Protein AF-A0A962DWB0-F1 (afdb_monomer_lite)

Foldseek 3Di:
DPPPQLFPLLVVCQVQADPVQWHWDADPPDDDPPDDRIDIDHSVPPRTDPCPPFDADPNDTDCPVSVVSVVPRD

Radius of gyration: 15.24 Å; chains: 1; bounding box: 42×23×38 Å

Secondary structure (DSSP, 8-state):
---------HHHHHTT--TTSEEEEE--SPP-TTS-SEEEEEHHHHS--TTSS-EEETTEEE-HHHHHHHHHH-

pLDDT: mean 73.01, std 12.48, range [35.84, 89.12]

Structure (mmCIF, N/CA/C/O backbone):
data_AF-A0A962DWB0-F1
#
_entry.id   AF-A0A962DWB0-F1
#
loop_
_atom_site.group_PDB
_atom_site.id
_atom_site.type_symbol
_atom_site.label_atom_id
_atom_site.label_alt_id
_atom_site.label_comp_id
_atom_site.label_asym_id
_atom_site.label_enti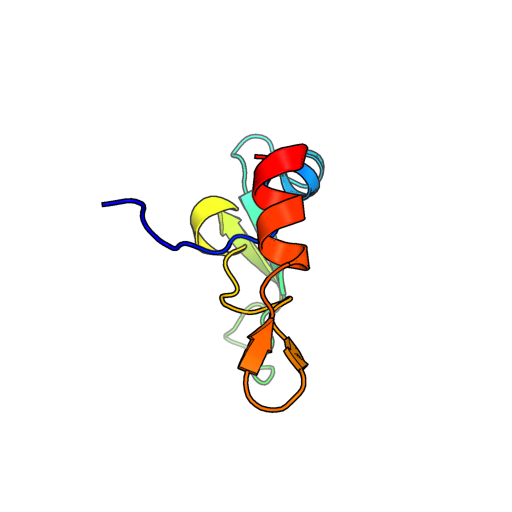ty_id
_atom_site.label_seq_id
_atom_site.pdbx_PDB_ins_code
_atom_site.Cartn_x
_atom_site.Cartn_y
_atom_site.Cartn_z
_atom_site.occupancy
_atom_site.B_iso_or_equiv
_atom_site.auth_seq_id
_atom_site.auth_comp_id
_atom_site.auth_asym_id
_atom_site.auth_atom_id
_atom_site.pdbx_PDB_model_num
ATOM 1 N N . MET A 1 1 ? 20.390 -10.939 4.912 1.00 35.84 1 MET A N 1
ATOM 2 C CA . MET A 1 1 ? 19.640 -10.974 3.637 1.00 35.84 1 MET A CA 1
ATOM 3 C C . MET A 1 1 ? 18.678 -9.799 3.635 1.00 35.84 1 MET A C 1
ATOM 5 O O . MET A 1 1 ? 17.797 -9.777 4.482 1.00 35.84 1 MET A O 1
ATOM 9 N N . LYS A 1 2 ? 18.886 -8.797 2.770 1.00 37.94 2 LYS A N 1
ATOM 10 C CA . LYS A 1 2 ? 17.959 -7.664 2.622 1.00 37.94 2 LYS A CA 1
ATOM 11 C C . LYS A 1 2 ? 16.743 -8.199 1.861 1.00 37.94 2 LYS A C 1
ATOM 13 O O . LYS A 1 2 ? 16.872 -8.602 0.707 1.00 37.94 2 LYS A O 1
ATOM 18 N N . THR A 1 3 ? 15.614 -8.356 2.541 1.00 37.34 3 THR A N 1
ATOM 19 C CA . THR A 1 3 ? 14.384 -8.873 1.938 1.00 37.34 3 THR A CA 1
ATOM 20 C C . THR A 1 3 ? 13.937 -7.868 0.879 1.00 37.34 3 THR A C 1
ATOM 22 O O . THR A 1 3 ? 13.546 -6.761 1.235 1.00 37.34 3 THR A O 1
ATOM 25 N N . LYS A 1 4 ? 14.048 -8.227 -0.408 1.00 44.78 4 LYS A N 1
ATOM 26 C CA . LYS A 1 4 ? 13.546 -7.448 -1.555 1.00 44.78 4 LYS A CA 1
ATOM 27 C C . LYS A 1 4 ? 12.020 -7.455 -1.554 1.00 44.78 4 LYS A C 1
ATOM 29 O O . LYS A 1 4 ? 11.367 -8.163 -2.321 1.00 44.78 4 LYS A O 1
ATOM 34 N N . ASN A 1 5 ? 11.452 -6.751 -0.598 1.00 45.44 5 ASN A N 1
ATOM 35 C CA . ASN A 1 5 ? 10.040 -6.465 -0.580 1.00 45.44 5 ASN A CA 1
ATOM 36 C C . ASN A 1 5 ? 9.938 -5.053 -1.137 1.00 45.44 5 ASN A C 1
ATOM 38 O O . ASN A 1 5 ? 10.079 -4.100 -0.392 1.00 45.44 5 ASN A O 1
ATOM 42 N N . HIS A 1 6 ? 9.811 -4.933 -2.452 1.00 53.09 6 HIS A N 1
ATOM 43 C CA . HIS A 1 6 ? 9.574 -3.652 -3.104 1.00 53.09 6 HIS A CA 1
ATOM 44 C C . HIS A 1 6 ? 8.169 -3.194 -2.687 1.00 53.09 6 HIS A C 1
ATOM 46 O O . HIS A 1 6 ? 7.183 -3.903 -2.928 1.00 53.09 6 HIS A O 1
ATOM 52 N N . TYR A 1 7 ? 8.097 -2.111 -1.915 1.00 56.19 7 TYR A N 1
ATOM 53 C CA . TYR A 1 7 ? 6.872 -1.653 -1.265 1.00 56.19 7 TYR A CA 1
ATOM 54 C C . TYR A 1 7 ? 6.259 -0.496 -2.054 1.00 56.19 7 TYR A C 1
ATOM 56 O O . TYR A 1 7 ? 6.965 0.376 -2.551 1.00 56.19 7 TYR A O 1
ATOM 64 N N . VAL A 1 8 ? 4.927 -0.419 -2.088 1.00 58.34 8 VAL A N 1
ATOM 65 C CA . VAL A 1 8 ? 4.301 0.901 -2.227 1.00 58.34 8 VAL A CA 1
ATOM 66 C C . VAL A 1 8 ? 4.696 1.680 -0.970 1.00 58.34 8 VAL A C 1
ATOM 68 O O . VAL A 1 8 ? 4.553 1.108 0.119 1.00 58.34 8 VAL A O 1
ATOM 71 N N . PRO A 1 9 ? 5.178 2.933 -1.064 1.00 60.62 9 PRO A N 1
ATOM 72 C CA . PRO A 1 9 ? 5.668 3.646 0.108 1.00 60.62 9 PRO A CA 1
ATOM 73 C C . PRO A 1 9 ? 4.579 3.695 1.183 1.00 60.62 9 PRO A C 1
ATOM 75 O O . PRO A 1 9 ? 3.544 4.355 1.038 1.00 60.62 9 PRO A O 1
ATOM 78 N N . LYS A 1 10 ? 4.792 2.953 2.278 1.00 63.44 10 LYS A N 1
ATOM 79 C CA . LYS A 1 10 ? 3.761 2.733 3.310 1.00 63.44 10 LYS A CA 1
ATOM 80 C C . LYS A 1 10 ? 3.366 4.036 3.993 1.00 63.44 10 LYS A C 1
ATOM 82 O O . LYS A 1 10 ? 2.262 4.147 4.524 1.00 63.44 10 LYS A O 1
ATOM 87 N N . ASN A 1 11 ? 4.268 5.017 3.974 1.00 65.38 11 ASN A N 1
ATOM 88 C CA . ASN A 1 11 ? 4.081 6.315 4.599 1.00 65.38 11 ASN A CA 1
ATOM 89 C C . ASN A 1 11 ? 2.891 7.092 4.034 1.00 65.38 11 ASN A C 1
ATOM 91 O O . ASN A 1 11 ? 2.148 7.669 4.825 1.00 65.38 11 ASN A O 1
ATOM 95 N N . TYR A 1 12 ? 2.625 7.034 2.726 1.00 68.25 12 TYR A N 1
ATOM 96 C CA . TYR A 1 12 ? 1.441 7.702 2.176 1.00 68.25 12 TYR A CA 1
ATOM 97 C C . TYR A 1 12 ? 0.143 7.095 2.711 1.00 68.25 12 TYR A C 1
ATOM 99 O O . TYR A 1 12 ? -0.795 7.827 3.011 1.00 68.25 12 TYR A O 1
ATOM 107 N N . LEU A 1 13 ? 0.098 5.774 2.896 1.00 75.94 13 LEU A N 1
ATOM 108 C CA . LEU A 1 13 ?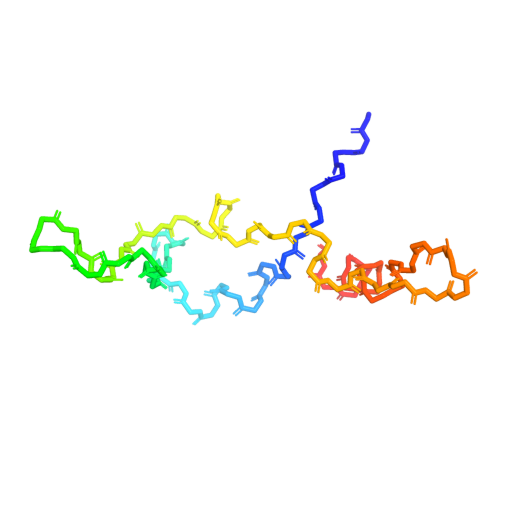 -1.108 5.059 3.318 1.00 75.94 13 LEU A CA 1
ATOM 109 C C . LEU A 1 13 ? -1.402 5.176 4.818 1.00 75.94 13 LEU A C 1
ATOM 111 O O . LEU A 1 13 ? -2.551 4.998 5.212 1.00 75.94 13 LEU A O 1
ATOM 115 N N . LYS A 1 14 ? -0.414 5.527 5.654 1.00 78.31 14 LYS A N 1
ATOM 116 C CA . LYS A 1 14 ? -0.627 5.764 7.097 1.00 78.31 14 LYS A CA 1
ATOM 117 C C . LYS A 1 14 ? -1.696 6.830 7.348 1.00 78.31 14 LYS A C 1
ATOM 119 O O . LYS A 1 14 ? -2.565 6.636 8.193 1.00 78.31 14 LYS A O 1
ATOM 124 N N . ASN A 1 15 ? -1.693 7.902 6.555 1.00 82.19 15 ASN A N 1
ATOM 125 C CA . ASN A 1 15 ? -2.679 8.984 6.662 1.00 82.19 15 ASN A CA 1
ATOM 126 C C . ASN A 1 15 ? -4.099 8.565 6.244 1.00 82.19 15 ASN A C 1
ATOM 128 O O . ASN A 1 15 ? -5.053 9.286 6.511 1.00 82.19 15 ASN A O 1
ATOM 132 N N . TRP A 1 16 ? -4.235 7.410 5.593 1.00 82.06 16 TRP A N 1
ATOM 133 C CA . TRP A 1 16 ? -5.506 6.836 5.153 1.00 82.06 16 TRP A CA 1
ATOM 134 C C . TRP A 1 16 ? -5.924 5.633 6.001 1.00 82.06 16 TRP A C 1
ATOM 136 O O . TRP A 1 16 ? -6.968 5.031 5.741 1.00 82.06 16 TRP A O 1
ATOM 146 N N . SER A 1 17 ? -5.109 5.252 6.990 1.00 87.44 17 SER A N 1
ATOM 147 C CA . SER A 1 17 ? -5.421 4.135 7.870 1.00 87.44 17 SER A CA 1
ATOM 148 C C . SER A 1 17 ? -6.307 4.529 9.037 1.00 87.44 17 SER A C 1
ATOM 150 O O . SER A 1 17 ? -6.276 5.660 9.520 1.00 87.44 17 SER A O 1
ATOM 152 N N . ASP A 1 18 ? -7.098 3.565 9.499 1.00 87.69 18 ASP A N 1
ATOM 153 C CA . ASP A 1 18 ? -7.812 3.687 10.761 1.00 87.69 18 ASP A CA 1
ATOM 154 C C . ASP A 1 18 ? -6.865 3.552 11.968 1.00 87.69 18 ASP A C 1
ATOM 156 O O . ASP A 1 18 ? -5.660 3.320 11.838 1.00 87.69 18 ASP A O 1
ATOM 160 N N . SER A 1 19 ? -7.423 3.671 13.175 1.00 87.06 19 SER A N 1
ATOM 161 C CA . SER A 1 19 ? -6.678 3.545 14.434 1.00 87.06 19 SER A CA 1
ATOM 162 C C . SER A 1 19 ? -5.947 2.205 14.605 1.00 87.06 19 SER A C 1
ATOM 164 O O . SER A 1 19 ? -5.100 2.087 15.487 1.00 87.06 19 SER A O 1
ATOM 166 N N . GLU A 1 20 ? -6.258 1.192 13.791 1.00 87.69 20 GLU A N 1
ATOM 167 C CA . GLU A 1 20 ? -5.625 -0.129 13.800 1.00 87.69 20 GLU A CA 1
ATOM 168 C C . GLU A 1 20 ? -4.598 -0.312 12.663 1.00 87.69 20 GLU A C 1
ATOM 170 O O . GLU A 1 20 ? -4.148 -1.434 12.416 1.00 87.69 20 GLU A O 1
ATOM 175 N N . ASN A 1 21 ? -4.196 0.760 11.967 1.00 84.38 21 ASN A N 1
ATOM 176 C CA . ASN A 1 21 ? -3.323 0.717 10.785 1.00 84.38 21 ASN A CA 1
ATOM 177 C C . ASN A 1 21 ? -3.894 -0.136 9.628 1.00 84.38 21 ASN A C 1
ATOM 179 O O . ASN A 1 21 ? -3.143 -0.766 8.865 1.00 84.38 21 ASN A O 1
ATOM 183 N N . LYS A 1 22 ? -5.227 -0.182 9.491 1.00 88.25 22 LYS A N 1
ATOM 184 C CA . LYS A 1 22 ? -5.914 -0.856 8.381 1.00 88.25 22 LYS A CA 1
ATOM 185 C C . LYS A 1 22 ? -6.435 0.155 7.370 1.00 88.25 22 LYS A C 1
ATOM 187 O O . LYS A 1 22 ? -6.871 1.242 7.735 1.00 88.25 22 LYS A O 1
ATOM 192 N N . ILE A 1 23 ? -6.423 -0.235 6.100 1.00 88.19 23 ILE A N 1
ATOM 193 C CA . ILE A 1 23 ? -6.993 0.530 4.985 1.00 88.19 23 ILE A CA 1
ATOM 194 C C . ILE A 1 23 ? -8.124 -0.262 4.330 1.00 88.19 23 ILE A C 1
ATOM 196 O O . ILE A 1 23 ? -8.153 -1.494 4.411 1.00 88.19 23 ILE A O 1
ATOM 200 N N . TYR A 1 24 ? -9.045 0.444 3.676 1.00 87.88 24 TYR A N 1
ATOM 201 C CA . TYR A 1 24 ? -10.019 -0.179 2.785 1.00 87.88 24 TYR A CA 1
ATOM 202 C C . TYR A 1 24 ? -9.370 -0.481 1.435 1.00 87.88 24 TYR A C 1
ATOM 204 O O . TYR A 1 24 ? -8.708 0.370 0.846 1.00 87.88 24 TYR A O 1
ATOM 212 N N . ILE A 1 25 ? -9.565 -1.702 0.959 1.00 84.94 25 ILE A N 1
ATOM 213 C CA . ILE A 1 25 ? -9.012 -2.227 -0.285 1.00 84.94 25 ILE A CA 1
ATOM 214 C C . ILE A 1 25 ? -10.184 -2.631 -1.164 1.00 84.94 25 ILE A C 1
ATOM 216 O O . ILE A 1 25 ? -11.110 -3.294 -0.692 1.00 84.94 25 ILE A O 1
ATOM 220 N N . TYR A 1 26 ? -10.128 -2.228 -2.429 1.00 84.88 26 TYR A N 1
ATOM 221 C CA . TYR A 1 26 ? -11.107 -2.619 -3.429 1.00 84.88 26 TYR A CA 1
ATOM 222 C C . TYR A 1 26 ? -10.720 -3.960 -4.057 1.00 84.88 26 TYR A C 1
ATOM 224 O O . TYR A 1 26 ? -9.588 -4.134 -4.514 1.00 84.88 26 TYR A O 1
ATOM 232 N N . ASN A 1 27 ? -11.652 -4.908 -4.090 1.00 79.38 27 ASN A N 1
ATOM 233 C CA . ASN A 1 27 ? -11.445 -6.198 -4.734 1.00 79.38 27 ASN A CA 1
ATOM 234 C C . ASN A 1 27 ? -11.702 -6.085 -6.242 1.00 79.38 27 ASN A C 1
ATOM 236 O O . ASN A 1 27 ? -12.834 -5.900 -6.670 1.00 79.38 27 ASN A O 1
ATOM 240 N N . TYR A 1 28 ? -10.661 -6.285 -7.054 1.00 68.81 28 TYR A N 1
ATOM 241 C CA . TYR A 1 28 ? -10.762 -6.337 -8.523 1.00 68.81 28 TYR A CA 1
ATOM 242 C C . TYR A 1 28 ? -11.376 -7.638 -9.071 1.00 68.81 28 TYR A C 1
ATOM 244 O O . TYR A 1 28 ? -11.462 -7.819 -10.286 1.00 68.81 28 TYR A O 1
ATOM 252 N N . LEU A 1 29 ? -11.762 -8.578 -8.202 1.00 71.12 29 LEU A N 1
ATOM 253 C CA . LEU A 1 29 ? -12.421 -9.810 -8.630 1.00 71.12 29 LEU A CA 1
ATOM 254 C C . LEU A 1 29 ? -13.803 -9.498 -9.212 1.00 71.12 29 LEU A C 1
ATOM 256 O O . LEU A 1 29 ? -14.471 -8.561 -8.781 1.00 71.12 29 LEU A O 1
ATOM 260 N N . VAL A 1 30 ? -14.232 -10.315 -10.179 1.00 70.31 30 VAL A N 1
ATOM 261 C CA . VAL A 1 30 ? -15.576 -10.233 -10.769 1.00 70.31 30 VAL A CA 1
ATOM 262 C C . VAL A 1 30 ? -16.612 -10.186 -9.650 1.00 70.31 30 VAL A C 1
ATOM 264 O O . VAL A 1 30 ? -16.589 -11.028 -8.747 1.00 70.31 30 VAL A O 1
ATOM 267 N N . SER A 1 31 ? -17.500 -9.194 -9.713 1.00 71.75 31 SER A N 1
ATOM 268 C CA . SER A 1 31 ? -18.511 -8.962 -8.689 1.00 71.75 31 SER A CA 1
ATOM 269 C C . SER A 1 31 ? -19.349 -10.223 -8.478 1.00 71.75 31 SER A C 1
ATOM 271 O O . SER A 1 31 ? -19.964 -10.770 -9.394 1.00 71.75 31 SER A O 1
ATOM 273 N N . HIS A 1 32 ? -19.339 -10.715 -7.243 1.00 81.31 32 HIS A N 1
ATOM 274 C CA . HIS A 1 32 ? -20.096 -11.881 -6.818 1.00 81.31 32 HIS A CA 1
ATOM 275 C C . HIS A 1 32 ? -20.815 -11.526 -5.511 1.00 81.31 32 HIS A C 1
ATOM 277 O O . HIS A 1 32 ? -20.178 -10.943 -4.638 1.00 81.31 32 HIS A O 1
ATOM 283 N N . PRO A 1 33 ? -22.094 -11.900 -5.307 1.00 81.81 33 PRO A N 1
ATOM 284 C CA . PRO A 1 33 ? -22.865 -11.493 -4.122 1.00 81.81 33 PRO A CA 1
ATOM 285 C C . PRO A 1 33 ? -22.224 -11.862 -2.776 1.00 81.81 33 PRO A C 1
ATOM 287 O O . PRO A 1 33 ? -22.446 -11.200 -1.769 1.00 81.81 33 PRO A O 1
ATOM 290 N N . ASN A 1 34 ? -21.411 -12.919 -2.767 1.00 85.44 34 ASN A N 1
ATOM 291 C CA . ASN A 1 34 ? -20.707 -13.400 -1.573 1.00 85.44 34 ASN A CA 1
ATOM 292 C C . ASN A 1 34 ? -19.320 -12.767 -1.368 1.00 85.44 34 ASN A C 1
ATOM 294 O O . ASN A 1 34 ? -18.624 -13.139 -0.426 1.00 85.44 34 ASN A O 1
ATOM 298 N N . VAL A 1 35 ? -18.886 -11.868 -2.254 1.00 81.50 35 VAL A N 1
ATOM 299 C CA . VAL A 1 35 ? -17.577 -11.215 -2.175 1.00 81.50 35 VAL A CA 1
ATOM 300 C C . VAL A 1 35 ? -17.800 -9.725 -1.923 1.00 81.50 35 VAL A C 1
ATOM 302 O O . VAL A 1 35 ? -18.340 -9.041 -2.790 1.00 81.50 35 VAL A O 1
ATOM 305 N N . PRO A 1 36 ? -17.402 -9.199 -0.752 1.00 84.62 36 PRO A N 1
ATOM 306 C CA . PRO A 1 36 ? -17.501 -7.772 -0.493 1.00 84.62 36 PRO A CA 1
ATOM 307 C C . PRO A 1 36 ? -16.565 -7.001 -1.428 1.00 84.62 36 PRO A C 1
ATOM 309 O O . PRO A 1 36 ? -15.387 -7.338 -1.565 1.00 84.62 36 PRO A O 1
ATOM 312 N N . GLU A 1 37 ? -17.087 -5.943 -2.048 1.00 85.69 37 GLU A N 1
ATOM 313 C CA . GLU A 1 37 ? -16.311 -5.070 -2.938 1.00 85.69 37 GLU A CA 1
ATOM 314 C C . GLU A 1 37 ? -15.177 -4.356 -2.196 1.00 85.69 37 GLU A C 1
ATOM 316 O O . GLU A 1 37 ? -14.084 -4.195 -2.732 1.00 85.69 37 GLU A O 1
ATOM 321 N N . TRP A 1 38 ? -15.419 -3.985 -0.937 1.00 88.50 38 TRP A N 1
ATOM 322 C CA . TRP A 1 38 ? -14.450 -3.333 -0.065 1.00 88.50 38 TRP A CA 1
ATOM 323 C C . TRP A 1 38 ? -14.131 -4.208 1.139 1.00 88.50 38 TRP A C 1
ATOM 325 O O . TRP A 1 38 ? -15.028 -4.646 1.861 1.00 88.50 38 TRP A O 1
ATOM 335 N N . VAL A 1 39 ? -12.843 -4.413 1.401 1.00 87.94 39 VAL A N 1
ATOM 336 C CA . VAL A 1 39 ? -12.357 -5.151 2.572 1.00 87.94 39 VAL A CA 1
ATOM 337 C C . VAL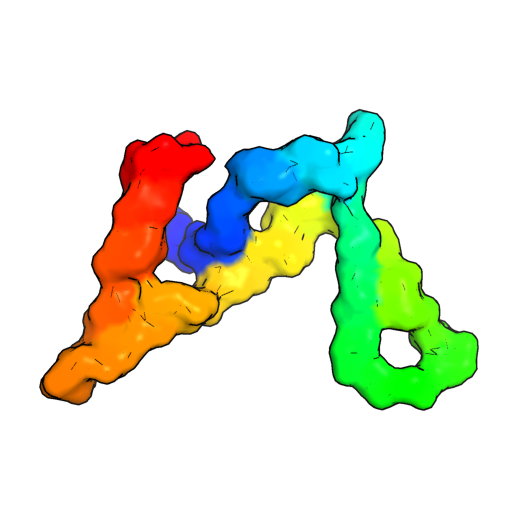 A 1 39 ? -11.362 -4.316 3.358 1.00 87.94 39 VAL A C 1
ATOM 339 O O . VAL A 1 39 ? -10.603 -3.539 2.786 1.00 87.94 39 VAL A O 1
ATOM 342 N N . LYS A 1 40 ? -11.338 -4.480 4.682 1.00 89.12 40 LYS A N 1
ATOM 343 C CA . LYS A 1 40 ? -10.274 -3.906 5.510 1.00 89.12 40 LYS A CA 1
ATOM 344 C C . LYS A 1 40 ? -9.083 -4.849 5.554 1.00 89.12 40 LYS A C 1
ATOM 346 O O . LYS A 1 40 ? -9.229 -6.014 5.917 1.00 89.12 40 LYS A O 1
ATOM 351 N N . GLY A 1 41 ? -7.899 -4.327 5.270 1.00 87.12 41 GLY A N 1
ATOM 352 C CA . GLY A 1 41 ? -6.656 -5.083 5.350 1.00 87.12 41 GLY A CA 1
ATOM 353 C C . GLY A 1 41 ? -5.529 -4.265 5.959 1.00 87.12 41 GLY A C 1
ATOM 354 O O . GLY A 1 41 ? -5.543 -3.036 5.931 1.00 87.12 41 GLY A O 1
ATOM 355 N N . SER A 1 42 ? -4.535 -4.953 6.522 1.00 83.81 42 SER A N 1
ATOM 356 C CA . SER A 1 42 ? -3.338 -4.277 7.028 1.00 83.81 42 SER A CA 1
ATOM 357 C C . SER A 1 42 ? -2.542 -3.676 5.868 1.00 83.81 42 SER A C 1
ATOM 359 O O . SER A 1 42 ? -2.391 -4.331 4.829 1.00 83.81 42 SER A O 1
ATOM 361 N N . ILE A 1 43 ? -1.985 -2.475 6.061 1.00 78.44 43 ILE A N 1
ATOM 362 C CA . ILE A 1 43 ? -1.074 -1.855 5.080 1.00 78.44 43 ILE A CA 1
ATOM 363 C C . ILE A 1 43 ? 0.096 -2.801 4.782 1.00 78.44 43 ILE A C 1
ATOM 365 O O . ILE A 1 43 ? 0.455 -3.015 3.628 1.00 78.44 43 ILE A O 1
ATOM 369 N N . LYS A 1 44 ? 0.649 -3.431 5.827 1.00 74.81 44 LYS A N 1
ATOM 370 C CA . LYS A 1 44 ? 1.825 -4.303 5.733 1.00 74.81 44 LYS A CA 1
ATOM 371 C C . LYS A 1 44 ? 1.636 -5.477 4.773 1.00 74.81 44 LYS A C 1
ATOM 373 O O . LYS A 1 44 ? 2.605 -5.876 4.146 1.00 74.81 44 LYS A O 1
ATOM 378 N N . SER A 1 45 ? 0.439 -6.054 4.691 1.00 72.81 45 SER A N 1
ATOM 379 C CA . SER A 1 45 ? 0.183 -7.242 3.865 1.00 72.81 45 SER A CA 1
ATOM 380 C C . SER A 1 45 ? -0.429 -6.931 2.503 1.00 72.81 45 SER A C 1
ATOM 382 O O . SER A 1 45 ? -0.301 -7.753 1.605 1.00 72.81 45 SER A O 1
ATOM 384 N N .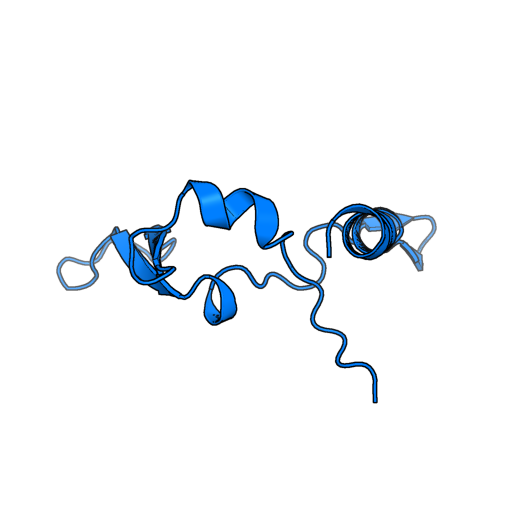 ASN A 1 46 ? -1.109 -5.790 2.351 1.00 72.56 46 ASN A N 1
ATOM 385 C CA . ASN A 1 46 ? -1.933 -5.514 1.168 1.00 72.56 46 ASN A CA 1
ATOM 386 C C . ASN A 1 46 ? -1.403 -4.385 0.276 1.00 72.56 46 ASN A C 1
ATOM 388 O O . ASN A 1 46 ? -1.806 -4.301 -0.876 1.00 72.56 46 ASN A O 1
ATOM 392 N N . ALA A 1 47 ? -0.492 -3.542 0.766 1.00 67.94 47 ALA A N 1
ATOM 393 C CA . ALA A 1 47 ? 0.150 -2.493 -0.031 1.00 67.94 47 ALA A CA 1
ATOM 394 C C . ALA A 1 47 ? 1.509 -2.949 -0.595 1.00 67.94 47 ALA A C 1
ATOM 396 O O . ALA A 1 47 ? 2.490 -2.205 -0.590 1.00 67.94 47 ALA A O 1
ATOM 397 N N . ILE A 1 48 ? 1.590 -4.211 -1.025 1.00 63.69 48 ILE A N 1
ATOM 398 C CA . ILE A 1 48 ? 2.795 -4.787 -1.622 1.00 63.69 48 ILE A CA 1
ATOM 399 C C . ILE A 1 48 ? 2.468 -5.144 -3.063 1.00 63.69 48 ILE A C 1
ATOM 401 O O . ILE A 1 48 ? 1.785 -6.134 -3.317 1.00 63.69 48 ILE A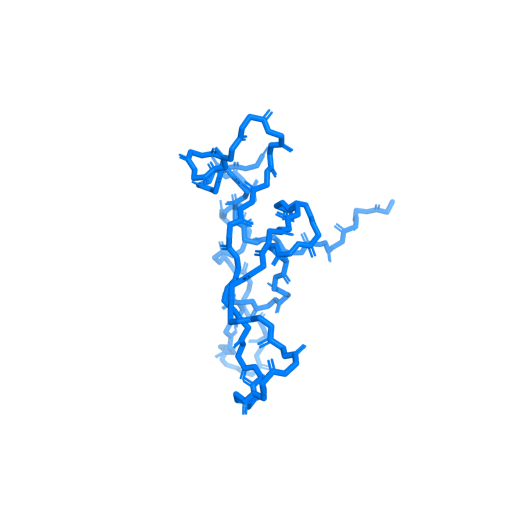 O 1
ATOM 405 N N . GLN A 1 49 ? 3.000 -4.369 -4.001 1.00 65.25 49 GLN A N 1
ATOM 406 C CA . GLN A 1 49 ? 3.030 -4.755 -5.401 1.00 65.25 49 GLN A CA 1
ATOM 407 C C . GLN A 1 49 ? 4.476 -4.723 -5.866 1.00 65.25 49 GLN A C 1
ATOM 409 O O . GLN A 1 49 ? 5.084 -3.663 -5.974 1.00 65.25 49 GLN A O 1
ATOM 414 N N . LYS A 1 50 ? 5.031 -5.915 -6.096 1.00 61.47 50 LYS A N 1
ATOM 415 C CA . LYS A 1 50 ? 6.385 -6.049 -6.626 1.00 61.47 50 LYS A CA 1
ATOM 416 C C . LYS A 1 50 ? 6.423 -5.492 -8.041 1.00 61.47 50 LYS A C 1
ATOM 418 O O . LYS A 1 50 ? 5.530 -5.807 -8.829 1.00 61.47 50 LYS A O 1
ATOM 423 N N . ASN A 1 51 ? 7.478 -4.745 -8.341 1.00 61.97 51 ASN A N 1
ATOM 424 C CA . ASN A 1 51 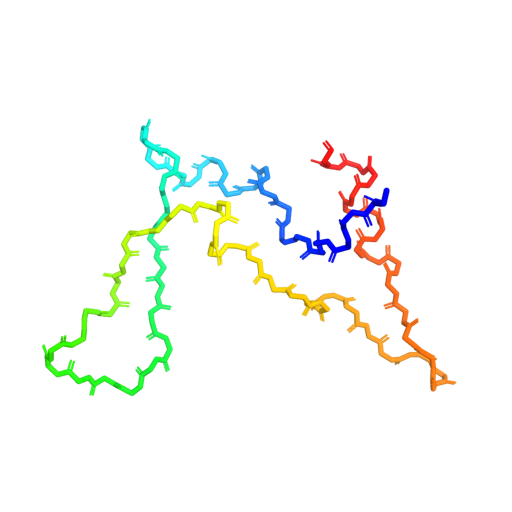? 7.764 -4.215 -9.665 1.00 61.97 51 ASN A CA 1
ATOM 425 C C . ASN A 1 51 ? 6.677 -3.257 -10.173 1.00 61.97 51 ASN A C 1
ATOM 427 O O . ASN A 1 51 ? 6.438 -3.166 -11.375 1.00 61.97 51 ASN A O 1
ATOM 431 N N . LEU A 1 52 ? 5.974 -2.572 -9.261 1.00 65.81 52 LEU A N 1
ATOM 432 C CA . LEU A 1 52 ? 4.940 -1.606 -9.636 1.00 65.81 52 LEU A CA 1
ATOM 433 C C . LEU A 1 52 ? 5.542 -0.433 -10.416 1.00 65.81 52 LEU A C 1
ATOM 435 O O . LEU A 1 52 ? 4.892 0.089 -11.319 1.00 65.81 52 LEU A O 1
ATOM 439 N N . TYR A 1 53 ? 6.770 -0.042 -10.071 1.00 66.75 53 TYR A N 1
ATOM 440 C CA . TYR A 1 53 ? 7.483 1.051 -10.729 1.00 66.75 53 TYR A CA 1
ATOM 441 C C . TYR A 1 53 ? 8.725 0.581 -11.487 1.00 66.75 53 TYR A C 1
ATOM 443 O O . TYR A 1 53 ? 9.478 1.413 -11.987 1.00 66.75 53 TYR A O 1
ATOM 451 N N . THR A 1 54 ? 8.936 -0.732 -11.606 1.00 66.44 54 THR A N 1
ATOM 452 C CA . THR A 1 54 ? 9.951 -1.271 -12.511 1.00 66.44 54 THR A CA 1
ATOM 453 C C . THR A 1 54 ? 9.460 -1.144 -13.946 1.00 66.44 54 THR A C 1
ATOM 455 O O . THR A 1 54 ? 8.394 -1.652 -14.300 1.00 66.44 54 THR A O 1
ATOM 458 N N . PHE A 1 55 ? 10.255 -0.505 -14.793 1.00 73.38 55 PHE A N 1
ATOM 459 C CA . PHE A 1 55 ? 10.013 -0.447 -16.232 1.00 73.38 55 PHE A CA 1
ATOM 460 C C . PHE A 1 55 ? 11.186 -1.071 -16.986 1.00 73.38 55 PHE A C 1
ATOM 462 O O . PHE A 1 55 ? 12.291 -1.198 -16.461 1.00 73.38 55 PHE A O 1
ATOM 469 N N . ILE A 1 56 ? 10.938 -1.516 -18.218 1.00 75.25 56 ILE A N 1
ATOM 470 C CA . ILE A 1 56 ? 11.990 -2.066 -19.074 1.00 75.25 56 ILE A CA 1
ATOM 471 C C . ILE A 1 56 ? 12.594 -0.919 -19.874 1.00 75.25 56 ILE A C 1
ATOM 473 O O . ILE A 1 56 ? 11.904 -0.282 -20.669 1.00 75.25 56 ILE A O 1
ATOM 477 N N . GLU A 1 57 ? 13.893 -0.706 -19.712 1.00 75.12 57 GLU A N 1
ATOM 478 C CA . GLU A 1 57 ? 14.670 0.242 -20.498 1.00 75.12 57 GLU A CA 1
ATOM 479 C C . GLU A 1 57 ? 15.804 -0.502 -21.204 1.00 75.12 57 GLU A C 1
ATOM 481 O O . GLU A 1 57 ? 16.607 -1.197 -20.580 1.00 75.12 57 GLU A O 1
ATOM 486 N N . SER A 1 58 ? 15.849 -0.403 -22.536 1.00 78.50 58 SER A N 1
ATOM 487 C CA . SER A 1 58 ? 16.869 -1.053 -23.378 1.00 78.50 58 SER A CA 1
ATOM 488 C C . SER A 1 58 ? 17.045 -2.567 -23.142 1.00 78.50 58 SER A C 1
ATOM 490 O O . SER A 1 58 ? 18.131 -3.109 -23.326 1.00 78.50 58 SER A O 1
ATOM 492 N N . GLY A 1 59 ? 15.972 -3.267 -22.753 1.00 77.75 59 GLY A N 1
ATOM 493 C CA . GLY A 1 59 ? 15.987 -4.712 -22.482 1.00 77.75 59 GLY A CA 1
ATOM 494 C C . GLY A 1 59 ? 16.439 -5.101 -21.069 1.00 77.75 59 GLY A C 1
ATOM 495 O O . GLY A 1 59 ? 16.507 -6.289 -20.763 1.00 77.75 59 GLY A O 1
ATOM 496 N N . SER A 1 60 ? 16.704 -4.119 -20.207 1.00 73.25 60 SER A N 1
ATOM 497 C CA . SER A 1 60 ? 17.056 -4.284 -18.793 1.00 73.25 60 SER A CA 1
ATOM 498 C C . SER A 1 60 ? 15.939 -3.756 -17.889 1.00 73.25 60 SER A C 1
ATOM 500 O O . SER A 1 60 ? 15.286 -2.766 -18.213 1.00 73.25 60 SER A O 1
ATOM 502 N N . GLU A 1 61 ? 15.711 -4.420 -16.754 1.00 77.06 61 GLU A N 1
ATOM 503 C CA . GLU A 1 61 ? 14.831 -3.905 -15.698 1.00 77.06 61 GLU A CA 1
ATOM 504 C C . GLU A 1 61 ? 15.472 -2.658 -15.068 1.00 77.06 61 GLU A C 1
ATOM 506 O O . GLU A 1 61 ? 16.605 -2.723 -14.588 1.00 77.06 61 GLU A O 1
ATOM 511 N N . ASN A 1 62 ? 14.755 -1.533 -15.084 1.00 77.50 62 ASN A N 1
ATOM 512 C CA . ASN A 1 62 ? 15.126 -0.301 -14.397 1.00 77.50 62 ASN A CA 1
ATOM 513 C C . ASN A 1 62 ? 14.206 -0.115 -13.172 1.00 77.50 62 ASN A C 1
ATOM 515 O O . ASN A 1 62 ? 12.986 -0.001 -13.303 1.00 77.50 62 ASN A O 1
ATOM 519 N N . ASP A 1 63 ? 14.810 -0.128 -11.982 1.00 72.00 63 ASP A N 1
ATOM 520 C CA . ASP A 1 63 ? 14.196 -0.005 -10.654 1.00 72.00 63 ASP A CA 1
ATOM 521 C C . ASP A 1 63 ? 14.541 1.330 -9.954 1.00 72.00 63 ASP A C 1
ATOM 523 O O . ASP A 1 63 ? 14.397 1.453 -8.738 1.00 72.00 63 ASP A O 1
ATOM 527 N N . GLU A 1 64 ? 14.995 2.350 -10.694 1.00 78.75 64 GLU A N 1
ATOM 528 C CA . GLU A 1 64 ? 15.412 3.652 -10.142 1.00 78.75 64 GLU A CA 1
ATOM 529 C C . GLU A 1 64 ? 14.336 4.335 -9.300 1.00 78.75 64 GLU A C 1
ATOM 531 O O . GLU A 1 64 ? 14.636 4.853 -8.224 1.00 78.75 64 GLU A O 1
ATOM 536 N N . ILE A 1 65 ? 13.083 4.301 -9.758 1.00 74.12 65 ILE A N 1
ATOM 537 C CA . ILE A 1 65 ? 11.958 4.900 -9.032 1.00 74.12 65 ILE A CA 1
ATOM 538 C C . ILE A 1 65 ? 11.742 4.183 -7.694 1.00 74.12 65 ILE A C 1
ATOM 540 O O . ILE A 1 65 ? 11.504 4.837 -6.681 1.00 74.12 65 ILE A O 1
ATOM 544 N N . GLU A 1 66 ? 11.855 2.852 -7.666 1.00 67.44 66 GLU A N 1
ATOM 545 C CA . GLU A 1 66 ? 11.707 2.078 -6.428 1.00 67.44 66 GLU A CA 1
ATOM 546 C C . GLU A 1 66 ? 12.852 2.371 -5.452 1.00 67.44 66 GLU A C 1
ATOM 548 O O . GLU A 1 66 ? 12.594 2.592 -4.270 1.00 67.44 66 GLU A O 1
ATOM 553 N N . ARG A 1 67 ? 14.098 2.465 -5.941 1.00 74.81 67 ARG A N 1
ATOM 554 C CA . ARG A 1 67 ? 15.249 2.853 -5.107 1.00 74.81 67 ARG A CA 1
ATOM 555 C C . ARG A 1 67 ? 15.089 4.243 -4.502 1.00 74.81 67 ARG A C 1
ATOM 557 O O . ARG A 1 67 ? 15.340 4.409 -3.315 1.00 74.81 67 ARG A O 1
ATOM 564 N N . TRP A 1 68 ? 14.654 5.218 -5.297 1.00 77.88 68 TRP A N 1
ATOM 565 C CA . TRP A 1 68 ? 14.428 6.581 -4.818 1.00 77.88 68 TRP A CA 1
ATOM 566 C C . TRP A 1 68 ? 13.354 6.632 -3.725 1.00 77.88 68 TRP A C 1
ATOM 568 O O . TRP A 1 68 ? 13.528 7.309 -2.715 1.00 77.88 68 TRP A O 1
ATOM 578 N N . PHE A 1 69 ? 12.264 5.874 -3.883 1.00 69.56 69 PHE A N 1
ATOM 579 C CA . PHE A 1 69 ? 11.231 5.787 -2.851 1.00 69.56 69 PHE A CA 1
ATOM 580 C C . PHE A 1 69 ? 11.736 5.157 -1.549 1.00 69.56 69 PHE A C 1
ATOM 582 O O . PHE A 1 69 ? 11.394 5.653 -0.475 1.00 69.56 69 PHE A O 1
ATOM 589 N N . ASP A 1 70 ? 12.534 4.092 -1.645 1.00 69.75 70 ASP A N 1
ATOM 590 C CA . ASP A 1 70 ? 13.149 3.443 -0.485 1.00 69.75 70 ASP A CA 1
ATOM 591 C C . ASP A 1 70 ? 14.136 4.380 0.242 1.00 69.75 70 ASP A C 1
ATOM 593 O O . ASP A 1 70 ? 14.224 4.321 1.462 1.00 69.75 70 ASP A O 1
ATOM 597 N N . GLU A 1 71 ? 14.883 5.231 -0.472 1.00 75.69 71 GLU A N 1
ATOM 598 C CA . GLU A 1 71 ? 15.868 6.151 0.126 1.00 75.69 71 GLU A CA 1
ATOM 599 C C . GLU A 1 71 ? 15.237 7.398 0.762 1.00 75.69 71 GLU A C 1
ATOM 601 O O . GLU A 1 71 ? 15.666 7.828 1.832 1.00 75.69 71 GLU A O 1
ATOM 606 N N . GLU A 1 72 ? 14.224 7.985 0.121 1.00 74.94 72 GLU A N 1
ATOM 607 C CA . GLU A 1 72 ? 13.650 9.265 0.557 1.00 74.94 72 GLU A CA 1
ATOM 608 C C . GLU A 1 72 ? 12.475 9.109 1.533 1.00 74.94 72 GLU A C 1
ATOM 610 O O . GLU A 1 72 ? 12.156 10.043 2.275 1.00 74.94 72 GLU A O 1
ATOM 615 N N . PHE A 1 73 ? 11.794 7.956 1.529 1.00 66.56 73 PHE A N 1
ATOM 616 C CA . PHE A 1 73 ? 10.531 7.787 2.252 1.00 66.56 73 PHE A CA 1
ATOM 617 C C . PHE A 1 73 ? 10.435 6.554 3.156 1.00 66.56 73 PHE A C 1
ATOM 619 O O . PHE A 1 73 ? 9.455 6.509 3.902 1.00 66.56 73 PHE A O 1
ATOM 626 N N . GLU A 1 74 ? 11.345 5.572 3.138 1.00 63.53 74 GLU A N 1
ATOM 627 C CA . GLU A 1 74 ? 11.362 4.458 4.119 1.00 63.53 74 GLU A CA 1
ATOM 628 C C . GLU A 1 74 ? 12.524 4.572 5.118 1.00 63.53 74 GLU A C 1
ATOM 630 O O . GLU A 1 74 ? 12.248 4.336 6.321 1.00 63.53 74 GLU A O 1
#

Sequence (74 aa):
MKTKNHYVPKNYLKNWSDSENKIYIYNYLVSHPNVPEWVKGSIKSNAIQKNLYTFIESGSENDEIERWFDEEFE